Protein AF-A0A3T1A4L4-F1 (afdb_monomer)

pLDDT: mean 81.77, std 12.74, range [41.0, 93.44]

Sequence (100 aa):
MSKPSLINKRRQALQGIQAAGYFGIPELKNPRYLACFKDGRRAHLKAALAGADLEAIPLYSHHATRQSLYEQGWRSVGELDRLRARARLTPPQQKETHHA

Organism: Aeromonas caviae (NCBI:txid648)

Solvent-accessible surface area (backbone atoms only — not comparable to full-atom values): 5834 Å² total; per-residue (Å²): 134,84,76,81,50,72,67,58,55,51,53,50,45,53,52,12,48,52,49,13,65,74,71,70,39,71,63,23,45,40,64,70,47,32,47,37,20,52,49,20,32,50,49,42,48,51,32,62,73,69,70,46,77,80,85,68,76,76,91,81,48,94,49,65,70,55,27,50,37,17,50,54,18,31,70,67,57,49,70,66,55,46,52,52,55,51,55,69,70,48,69,82,77,74,75,78,78,77,84,128

InterPro domains:
  IPR059647 Uncharacterized protein gp18 [PF26867] (31-89)

Radius of gyration: 17.54 Å; Cα contacts (8 Å, |Δi|>4): 87; chains: 1; bounding box: 58×27×39 Å

Foldseek 3Di:
DDDPPPVNVVVLLVVQVVCCVVLVPNCSSPSLLVVLLCVLLVVLLVCLVVVHDLVDRDQDDPDPSSRVSSVSSSVVQDPVNNVVSVVVVDDPPPPPPPDD

Secondary structure (DSSP, 8-state):
-PPPPHHHHHHHHHHHHHHHHHHT-GGGGSHHHHHHHHHHHHHHHHHHHHT--SSSPPP--SSHHHHHHHHHHHHT--HHHHHHHHHHHS----------

Structure (mmCIF, N/CA/C/O backbone):
data_AF-A0A3T1A4L4-F1
#
_entry.id   AF-A0A3T1A4L4-F1
#
loop_
_atom_site.group_PDB
_atom_site.id
_atom_site.type_symbol
_atom_site.label_atom_id
_atom_site.label_alt_id
_atom_site.label_comp_id
_atom_site.label_asym_id
_atom_site.label_entity_id
_atom_site.label_seq_id
_atom_site.pdbx_PDB_ins_code
_atom_site.Cartn_x
_atom_site.Cartn_y
_atom_site.Cartn_z
_atom_site.occupancy
_atom_site.B_iso_or_equiv
_atom_site.auth_seq_id
_atom_site.auth_comp_id
_atom_site.auth_asym_id
_atom_site.auth_atom_id
_atom_site.pdbx_PDB_model_num
ATOM 1 N N . MET A 1 1 ? 11.946 -13.010 25.320 1.00 41.00 1 MET A N 1
ATOM 2 C CA . MET A 1 1 ? 11.008 -12.198 24.508 1.00 41.00 1 MET A CA 1
ATOM 3 C C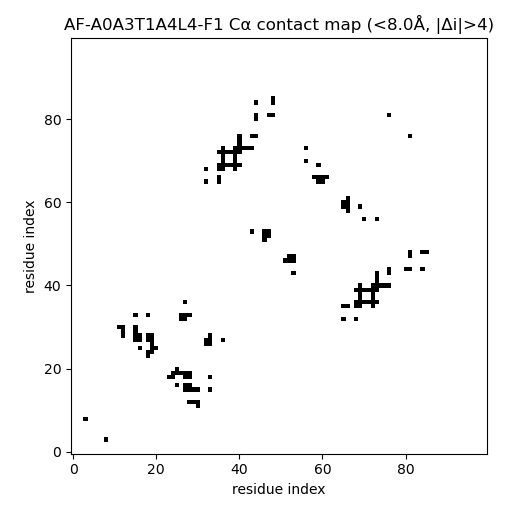 . MET A 1 1 ? 11.095 -10.736 24.943 1.00 41.00 1 MET A C 1
ATOM 5 O O . MET A 1 1 ? 10.597 -10.400 26.010 1.00 41.00 1 MET A O 1
ATOM 9 N N . SER A 1 2 ? 11.774 -9.875 24.178 1.00 51.06 2 SER A N 1
ATOM 10 C CA . SER A 1 2 ? 11.930 -8.454 24.528 1.00 51.06 2 SER A CA 1
ATOM 11 C C . SER A 1 2 ? 10.596 -7.720 24.404 1.00 51.06 2 SER A C 1
ATOM 13 O O . SER A 1 2 ? 10.027 -7.636 23.316 1.00 51.06 2 SER A O 1
ATOM 15 N N . LYS A 1 3 ? 10.082 -7.189 25.521 1.00 58.53 3 LYS A N 1
ATOM 16 C CA . LYS A 1 3 ? 8.896 -6.322 25.522 1.00 58.53 3 LYS A CA 1
ATOM 17 C C . LYS A 1 3 ? 9.189 -5.119 24.613 1.00 58.53 3 LYS A C 1
ATOM 19 O O . LYS A 1 3 ? 10.208 -4.458 24.821 1.00 58.53 3 LYS A O 1
ATOM 24 N N . PRO A 1 4 ? 8.344 -4.804 23.616 1.00 61.50 4 PRO A N 1
ATOM 25 C CA . PRO A 1 4 ? 8.559 -3.618 22.805 1.00 61.50 4 PRO A CA 1
ATOM 26 C C . PRO A 1 4 ? 8.507 -2.387 23.714 1.00 61.50 4 PRO A C 1
ATOM 28 O O . PRO A 1 4 ? 7.490 -2.133 24.363 1.00 61.50 4 PRO A O 1
ATOM 31 N N . SER A 1 5 ? 9.622 -1.652 23.761 1.00 75.06 5 SER A N 1
ATOM 32 C CA . SER A 1 5 ? 9.743 -0.376 24.469 1.00 75.06 5 SER A CA 1
ATOM 33 C C . SER A 1 5 ? 8.570 0.545 24.115 1.00 75.06 5 SER A C 1
ATOM 35 O O . SER A 1 5 ? 8.128 0.593 22.962 1.00 75.06 5 SER A O 1
ATOM 37 N N . LEU A 1 6 ? 8.078 1.304 25.097 1.00 69.75 6 LEU A N 1
ATOM 38 C CA . LEU A 1 6 ? 7.022 2.309 24.920 1.00 69.75 6 LEU A CA 1
ATOM 39 C C . LEU A 1 6 ? 7.325 3.278 23.760 1.00 69.75 6 LEU A C 1
ATOM 41 O O . LEU A 1 6 ? 6.408 3.726 23.072 1.00 69.75 6 LEU A O 1
ATOM 45 N N . ILE A 1 7 ? 8.608 3.534 23.486 1.00 75.31 7 ILE A N 1
ATOM 46 C CA . ILE A 1 7 ? 9.081 4.367 22.373 1.00 75.31 7 ILE A CA 1
ATOM 47 C C . ILE A 1 7 ? 8.717 3.745 21.016 1.00 75.31 7 ILE A C 1
ATOM 49 O O . ILE A 1 7 ? 8.221 4.437 20.125 1.00 75.31 7 ILE A O 1
ATOM 53 N N . ASN A 1 8 ? 8.892 2.430 20.864 1.00 76.88 8 ASN A N 1
ATOM 54 C CA . ASN A 1 8 ? 8.576 1.722 19.621 1.00 76.88 8 ASN A CA 1
ATOM 55 C C . ASN A 1 8 ? 7.066 1.690 19.367 1.00 76.88 8 ASN A C 1
ATOM 57 O O . ASN A 1 8 ? 6.630 1.918 18.238 1.00 76.88 8 ASN A O 1
ATOM 61 N N . LYS A 1 9 ? 6.262 1.502 20.423 1.00 73.62 9 LYS A N 1
ATOM 62 C CA . LYS A 1 9 ? 4.794 1.562 20.325 1.00 73.62 9 LYS A CA 1
ATOM 63 C C . LYS A 1 9 ? 4.312 2.943 19.873 1.00 73.62 9 LYS A C 1
ATOM 65 O O . LYS A 1 9 ? 3.476 3.030 18.976 1.00 73.62 9 LYS A O 1
ATOM 70 N N . ARG A 1 10 ? 4.874 4.019 20.440 1.00 77.00 10 ARG A N 1
ATOM 71 C CA . ARG A 1 10 ? 4.541 5.401 20.048 1.00 77.00 10 ARG A CA 1
ATOM 72 C C . ARG A 1 10 ? 4.903 5.689 18.592 1.00 77.00 10 ARG A C 1
ATOM 74 O O . ARG A 1 10 ? 4.072 6.217 17.860 1.00 77.00 10 ARG A O 1
ATOM 81 N N . ARG A 1 11 ? 6.096 5.285 18.140 1.00 80.81 11 ARG A N 1
ATOM 82 C CA . ARG A 1 11 ? 6.501 5.438 16.730 1.00 80.81 11 ARG A CA 1
ATOM 83 C C . ARG A 1 11 ? 5.552 4.713 15.776 1.00 80.81 11 ARG A C 1
ATOM 85 O O . ARG A 1 11 ? 5.175 5.277 14.755 1.00 80.81 11 ARG A O 1
ATOM 92 N N . GLN A 1 12 ? 5.140 3.493 16.111 1.00 78.88 12 GLN A N 1
ATOM 93 C CA . GLN A 1 12 ? 4.231 2.718 15.266 1.00 78.88 12 GLN A CA 1
ATOM 94 C C . GLN A 1 12 ? 2.835 3.355 15.173 1.00 78.88 12 GLN A C 1
ATOM 96 O O . GLN A 1 12 ? 2.268 3.409 14.083 1.00 78.88 12 GLN A O 1
ATOM 101 N N .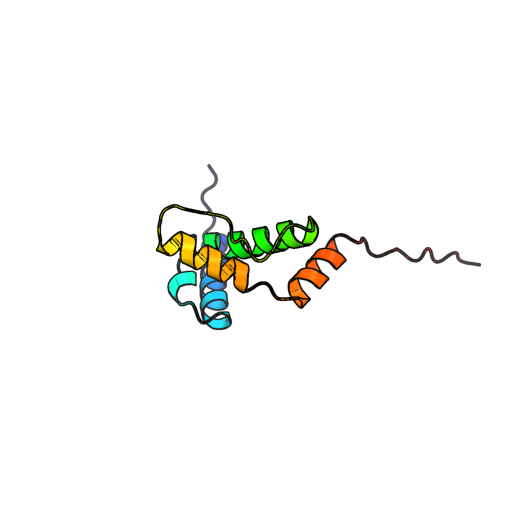 ALA A 1 13 ? 2.315 3.895 16.279 1.00 79.19 13 ALA A N 1
ATOM 102 C CA . ALA A 1 13 ? 1.047 4.623 16.288 1.00 79.19 13 ALA A CA 1
ATOM 103 C C . ALA A 1 13 ? 1.107 5.908 15.442 1.00 79.19 13 ALA A C 1
ATOM 105 O O . ALA A 1 13 ? 0.213 6.153 14.634 1.00 79.19 13 ALA A O 1
ATOM 106 N N . LEU A 1 14 ? 2.190 6.689 15.555 1.00 84.31 14 LEU A N 1
ATOM 107 C CA . LEU A 1 14 ? 2.391 7.896 14.742 1.00 84.31 14 LEU A CA 1
ATOM 108 C C . LEU A 1 14 ? 2.441 7.576 13.244 1.00 84.31 14 LEU A C 1
ATOM 110 O O . LEU A 1 14 ? 1.826 8.278 12.446 1.00 84.31 14 LEU A O 1
ATOM 114 N N . G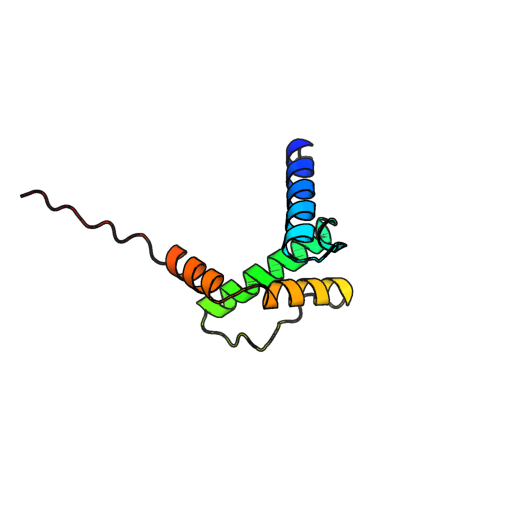LN A 1 15 ? 3.106 6.482 12.862 1.00 84.12 15 GLN A N 1
ATOM 115 C CA . GLN A 1 15 ? 3.117 6.020 11.472 1.00 84.12 15 GLN A CA 1
ATOM 116 C C . GLN A 1 15 ? 1.719 5.641 10.972 1.00 84.12 15 GLN A C 1
ATOM 118 O O . GLN A 1 15 ? 1.403 5.911 9.818 1.00 84.12 15 GLN A O 1
ATOM 123 N N . GLY A 1 16 ? 0.893 5.020 11.820 1.00 81.81 16 GLY A N 1
ATOM 124 C CA . GLY A 1 16 ? -0.491 4.692 11.476 1.00 81.81 16 GLY A CA 1
ATOM 125 C C . GLY A 1 16 ? -1.345 5.934 11.253 1.00 81.81 16 GLY A C 1
ATOM 126 O O . GLY A 1 16 ? -2.072 6.007 10.269 1.00 81.81 16 GLY A O 1
ATOM 127 N N . ILE A 1 17 ? -1.199 6.947 12.112 1.00 84.06 17 ILE A N 1
ATOM 128 C CA . ILE A 1 17 ? -1.912 8.227 11.981 1.00 84.06 17 ILE A CA 1
ATOM 129 C C . ILE A 1 17 ? -1.497 8.960 10.699 1.00 84.06 17 ILE A C 1
ATOM 131 O O . ILE A 1 17 ? -2.358 9.424 9.955 1.00 84.06 17 ILE A O 1
ATOM 135 N N . GLN A 1 18 ? -0.196 9.029 10.412 1.00 86.69 18 GLN A N 1
ATOM 136 C CA . GLN A 1 18 ? 0.313 9.672 9.198 1.00 86.69 18 GLN A CA 1
ATOM 137 C C . GLN A 1 18 ? -0.149 8.946 7.933 1.00 86.69 18 GLN A C 1
ATOM 139 O O . GLN A 1 18 ? -0.621 9.590 7.001 1.00 86.69 18 GLN A O 1
ATOM 144 N N . ALA A 1 19 ? -0.056 7.613 7.907 1.00 83.06 19 ALA A N 1
ATOM 145 C CA . ALA A 1 19 ? -0.515 6.820 6.771 1.00 83.06 19 ALA A CA 1
ATOM 146 C C . ALA A 1 19 ? -2.028 6.964 6.562 1.00 83.06 19 ALA A C 1
ATOM 148 O O . ALA A 1 19 ? -2.470 7.143 5.432 1.00 83.06 19 ALA A O 1
ATOM 149 N N . ALA A 1 20 ? -2.811 6.956 7.644 1.00 85.94 20 ALA A N 1
ATOM 150 C CA . ALA A 1 20 ? -4.249 7.171 7.569 1.00 85.94 20 ALA A CA 1
ATOM 151 C C . ALA A 1 20 ? -4.603 8.537 6.966 1.00 85.94 20 ALA A C 1
ATOM 153 O O . ALA A 1 20 ? -5.508 8.616 6.142 1.00 85.94 20 ALA A O 1
ATOM 154 N N . GLY A 1 21 ? -3.876 9.597 7.337 1.00 87.75 21 GLY A N 1
ATOM 155 C CA . GLY A 1 21 ? -4.072 10.931 6.765 1.00 87.75 21 GLY A CA 1
ATOM 156 C C . GLY A 1 21 ? -3.631 11.033 5.305 1.00 87.75 21 GLY A C 1
ATOM 157 O O . GLY A 1 21 ? -4.346 11.600 4.490 1.00 87.75 21 GLY A O 1
ATOM 158 N N . TYR A 1 22 ? -2.479 10.453 4.961 1.00 87.19 22 TYR A N 1
ATOM 159 C CA . TYR A 1 22 ? -1.920 10.537 3.609 1.00 87.19 22 TYR A CA 1
ATOM 160 C C . TYR A 1 22 ? -2.735 9.754 2.573 1.00 87.19 22 TYR A C 1
ATOM 162 O O . TYR A 1 22 ? -2.937 10.231 1.463 1.00 87.19 22 TYR A O 1
ATOM 170 N N . PHE A 1 23 ? -3.208 8.558 2.935 1.00 84.75 23 PHE A N 1
ATOM 171 C CA . PHE A 1 23 ? -3.978 7.698 2.031 1.00 84.75 23 PHE A CA 1
ATOM 172 C C . PHE A 1 23 ? -5.498 7.850 2.185 1.00 84.75 23 PHE A C 1
ATOM 174 O O . PHE A 1 23 ? -6.239 7.238 1.426 1.00 84.75 23 PHE A O 1
ATOM 181 N N . GLY A 1 24 ? -5.977 8.622 3.168 1.00 87.50 24 GLY A N 1
ATOM 182 C CA . GLY A 1 24 ? -7.409 8.757 3.456 1.00 87.50 24 GLY A CA 1
ATOM 183 C C . GLY A 1 24 ? -8.062 7.487 4.021 1.00 87.50 24 GLY A C 1
ATOM 184 O O . GLY A 1 24 ? -9.277 7.347 3.940 1.00 87.50 24 GLY A O 1
ATOM 185 N N . ILE A 1 25 ? -7.275 6.561 4.583 1.00 88.00 25 ILE A N 1
ATOM 186 C CA . ILE A 1 25 ? -7.744 5.264 5.102 1.00 88.00 25 ILE A CA 1
ATOM 187 C C . ILE A 1 25 ? -7.652 5.274 6.640 1.00 88.00 25 ILE A C 1
ATOM 189 O O . ILE A 1 25 ? -6.579 5.001 7.198 1.00 88.00 25 ILE A O 1
ATOM 193 N N . PRO A 1 26 ? -8.735 5.600 7.368 1.00 87.38 26 PRO A N 1
ATOM 194 C CA . PRO A 1 26 ? -8.708 5.715 8.829 1.00 87.38 26 PRO A CA 1
ATOM 195 C C . PRO A 1 26 ? -8.339 4.403 9.543 1.00 87.38 26 PRO A C 1
ATOM 197 O O . PRO A 1 26 ? -7.779 4.440 10.645 1.00 87.38 26 PRO A O 1
ATOM 200 N N . GLU A 1 27 ? -8.573 3.251 8.917 1.00 86.50 27 GLU A N 1
ATOM 201 C CA . GLU A 1 27 ? -8.268 1.910 9.423 1.00 86.50 27 GLU A CA 1
ATOM 202 C C . GLU A 1 27 ? -6.763 1.694 9.640 1.00 86.50 27 GLU A C 1
ATOM 204 O O . GLU A 1 27 ? -6.370 0.900 10.500 1.00 86.50 27 GLU A O 1
ATOM 209 N N . LEU A 1 28 ? -5.901 2.445 8.941 1.00 87.25 28 LEU A N 1
ATOM 210 C CA . LEU A 1 28 ? -4.442 2.365 9.090 1.00 87.25 28 LEU A CA 1
ATOM 211 C C . LEU A 1 28 ? -3.937 2.881 10.446 1.00 87.25 28 LEU A C 1
ATOM 213 O O . LEU A 1 28 ? -2.782 2.635 10.803 1.00 87.25 28 LEU A O 1
ATOM 217 N N . LYS A 1 29 ? -4.793 3.528 11.249 1.00 86.75 29 LYS A N 1
ATOM 218 C CA . LYS A 1 29 ? -4.493 3.829 12.660 1.00 86.75 29 LYS A CA 1
ATOM 219 C C . LYS A 1 29 ? -4.288 2.550 13.478 1.00 86.75 29 LYS A C 1
ATOM 221 O O . LYS A 1 29 ? -3.542 2.564 14.458 1.00 86.75 29 LYS A O 1
ATOM 226 N N . ASN A 1 30 ? -4.918 1.440 13.080 1.00 87.88 30 ASN A N 1
ATOM 227 C CA . ASN A 1 30 ? -4.686 0.143 13.701 1.00 87.88 30 ASN A CA 1
ATOM 228 C C . ASN A 1 30 ? -3.348 -0.441 13.202 1.00 87.88 30 ASN A C 1
ATOM 230 O O . ASN A 1 30 ? -3.182 -0.667 12.001 1.00 87.88 30 ASN A O 1
ATOM 234 N N . PRO A 1 31 ? -2.396 -0.760 14.099 1.00 86.69 31 PRO A N 1
ATOM 235 C CA . PRO A 1 31 ? -1.071 -1.232 13.703 1.00 86.69 31 PRO A CA 1
ATOM 236 C C . PRO A 1 31 ? -1.097 -2.544 12.907 1.00 86.69 31 PRO A C 1
ATOM 238 O O . PRO A 1 31 ? -0.208 -2.765 12.084 1.00 86.69 31 PRO A O 1
ATOM 241 N N . ARG A 1 32 ? -2.100 -3.410 13.117 1.00 88.62 32 ARG A N 1
ATOM 242 C CA . ARG A 1 32 ? -2.246 -4.666 12.364 1.00 88.62 32 ARG A CA 1
ATOM 243 C C . ARG A 1 32 ? -2.669 -4.397 10.919 1.00 88.62 32 ARG A C 1
ATOM 245 O O . ARG A 1 32 ? -2.134 -5.006 10.003 1.00 88.62 32 ARG A O 1
ATOM 252 N N . TYR A 1 33 ? -3.582 -3.455 10.724 1.00 90.38 33 TYR A N 1
ATOM 253 C CA . TYR A 1 33 ? -4.064 -3.034 9.408 1.00 90.38 33 TYR A CA 1
ATOM 254 C C . TYR A 1 33 ? -3.002 -2.259 8.635 1.00 90.38 33 TYR A C 1
ATOM 256 O O . TYR A 1 33 ? -2.780 -2.524 7.455 1.00 90.38 33 TYR A O 1
ATOM 264 N N . LEU A 1 34 ? -2.250 -1.406 9.334 1.00 89.81 34 LEU A N 1
ATOM 265 C CA . LEU A 1 34 ? -1.070 -0.754 8.780 1.00 89.81 34 LEU A CA 1
ATOM 266 C C . LEU A 1 34 ? -0.026 -1.760 8.281 1.00 89.81 34 LEU A C 1
ATOM 268 O O . LEU A 1 34 ? 0.604 -1.525 7.252 1.00 89.81 34 LEU A O 1
ATOM 272 N N . ALA A 1 35 ? 0.184 -2.858 9.012 1.00 89.94 35 ALA A N 1
ATOM 273 C CA . ALA A 1 35 ? 1.109 -3.904 8.591 1.00 89.94 35 ALA A CA 1
ATOM 274 C C . ALA A 1 35 ? 0.637 -4.568 7.288 1.00 89.94 35 ALA A C 1
ATOM 276 O O . ALA A 1 35 ? 1.410 -4.602 6.336 1.00 89.94 35 ALA A O 1
ATOM 277 N N . CYS A 1 36 ? -0.637 -4.972 7.200 1.00 92.25 36 CYS A N 1
ATOM 278 C CA . CYS A 1 36 ? -1.207 -5.560 5.979 1.00 92.25 36 CYS A CA 1
ATOM 279 C C . CYS A 1 36 ? -1.077 -4.621 4.768 1.00 92.25 36 CYS A C 1
ATOM 281 O O . CYS A 1 36 ? -0.648 -5.041 3.696 1.00 92.25 36 CYS A O 1
ATOM 283 N N . PHE A 1 37 ? -1.366 -3.332 4.954 1.00 92.62 37 PHE A N 1
ATOM 284 C CA . PHE A 1 37 ? -1.211 -2.321 3.906 1.00 92.62 37 PHE A CA 1
ATOM 285 C C . PHE A 1 37 ? 0.249 -2.173 3.441 1.00 92.62 37 PHE A C 1
ATOM 287 O O . PHE A 1 37 ? 0.542 -2.132 2.244 1.00 92.62 37 PHE A O 1
ATOM 294 N N . LYS A 1 38 ? 1.199 -2.124 4.384 1.00 92.31 38 LYS A N 1
ATOM 295 C CA . LYS A 1 38 ? 2.635 -2.055 4.068 1.00 92.31 38 LYS A CA 1
ATOM 296 C C . LYS A 1 38 ? 3.129 -3.317 3.362 1.00 92.31 38 LYS A C 1
ATOM 298 O O . LYS A 1 38 ? 3.982 -3.209 2.481 1.00 92.31 38 LYS A O 1
ATOM 303 N N . ASP A 1 39 ? 2.607 -4.481 3.731 1.00 93.19 39 ASP A N 1
ATOM 304 C CA . ASP A 1 39 ? 2.927 -5.748 3.075 1.00 93.19 39 ASP A CA 1
ATOM 305 C C . ASP A 1 39 ? 2.437 -5.755 1.623 1.00 93.19 39 ASP A C 1
ATOM 307 O O . ASP A 1 39 ? 3.206 -6.136 0.741 1.00 93.19 39 ASP A O 1
ATOM 311 N N . GLY A 1 40 ? 1.233 -5.235 1.353 1.00 92.88 40 GLY A N 1
ATOM 312 C CA . GLY A 1 40 ? 0.714 -5.029 -0.006 1.00 92.88 40 GLY A CA 1
ATOM 313 C C . GLY A 1 40 ? 1.640 -4.167 -0.861 1.00 92.88 40 GLY A C 1
ATOM 314 O O . GLY A 1 40 ? 2.061 -4.582 -1.942 1.00 92.88 40 GLY A O 1
ATOM 315 N N . ARG A 1 41 ? 2.073 -3.015 -0.327 1.00 93.31 41 ARG A N 1
ATOM 316 C CA . ARG A 1 41 ? 3.045 -2.137 -1.009 1.00 93.31 41 ARG A CA 1
ATOM 317 C C . ARG A 1 41 ? 4.365 -2.849 -1.307 1.00 93.31 41 ARG A C 1
ATOM 319 O O . ARG A 1 41 ? 4.921 -2.726 -2.396 1.00 93.31 41 ARG A O 1
ATOM 326 N N . ARG A 1 42 ? 4.900 -3.585 -0.330 1.00 91.00 42 ARG A N 1
ATOM 327 C CA . ARG A 1 42 ? 6.167 -4.319 -0.487 1.00 91.00 42 ARG A CA 1
ATOM 328 C C . ARG A 1 42 ? 6.058 -5.421 -1.529 1.00 91.00 42 ARG A C 1
ATOM 330 O O . ARG A 1 42 ? 6.990 -5.597 -2.309 1.00 91.00 42 ARG A O 1
ATOM 337 N N . ALA A 1 43 ? 4.949 -6.147 -1.536 1.00 91.94 43 ALA A N 1
ATOM 338 C CA . ALA A 1 43 ? 4.724 -7.228 -2.475 1.00 91.94 43 ALA A CA 1
ATOM 339 C C . ALA A 1 43 ? 4.606 -6.703 -3.911 1.00 91.94 43 ALA A C 1
ATOM 341 O O . ALA A 1 43 ? 5.272 -7.248 -4.788 1.00 91.94 43 ALA A O 1
ATOM 342 N N . HIS A 1 44 ? 3.899 -5.587 -4.127 1.00 92.00 44 HIS A N 1
ATOM 343 C CA . HIS A 1 44 ? 3.848 -4.939 -5.439 1.00 92.00 44 HIS A CA 1
ATOM 344 C C . HIS A 1 44 ? 5.247 -4.520 -5.902 1.00 92.00 44 HIS A C 1
ATOM 346 O O . HIS A 1 44 ? 5.626 -4.746 -7.050 1.00 92.00 44 HIS A O 1
ATOM 352 N N . LEU A 1 45 ? 6.047 -3.897 -5.032 1.00 90.31 45 LEU A N 1
ATOM 353 C CA . LEU A 1 45 ? 7.413 -3.511 -5.397 1.00 90.31 45 LEU A CA 1
ATOM 354 C C . LEU A 1 45 ? 8.270 -4.730 -5.740 1.00 90.31 45 LEU A C 1
ATOM 356 O O . LEU A 1 45 ? 8.996 -4.702 -6.727 1.00 90.31 45 LEU A O 1
ATOM 360 N N . LYS A 1 46 ? 8.157 -5.815 -4.971 1.00 89.62 46 LYS A N 1
ATOM 361 C CA . LYS A 1 46 ? 8.867 -7.066 -5.252 1.00 89.62 46 LYS A CA 1
ATOM 362 C C . LYS A 1 46 ? 8.452 -7.663 -6.602 1.00 89.62 46 LYS A C 1
ATOM 364 O O . LYS A 1 46 ? 9.327 -8.056 -7.366 1.00 89.62 46 LYS A O 1
ATOM 369 N N . ALA A 1 47 ? 7.156 -7.686 -6.908 1.00 89.50 47 ALA A N 1
ATOM 370 C CA . ALA A 1 47 ? 6.631 -8.149 -8.192 1.00 89.50 47 ALA A CA 1
ATOM 371 C C . ALA A 1 47 ? 7.131 -7.276 -9.356 1.00 89.50 47 ALA A C 1
ATOM 373 O O . ALA A 1 47 ? 7.633 -7.797 -10.348 1.00 89.50 47 ALA A O 1
ATOM 374 N N . ALA A 1 48 ? 7.114 -5.950 -9.187 1.00 88.00 48 ALA A N 1
ATOM 375 C CA . ALA A 1 48 ? 7.581 -4.999 -10.199 1.00 88.00 48 ALA A CA 1
ATOM 376 C C . ALA A 1 48 ? 9.083 -5.124 -10.488 1.00 88.00 48 ALA A C 1
ATOM 378 O O . ALA A 1 48 ? 9.532 -4.877 -11.608 1.00 88.00 48 ALA A O 1
ATOM 379 N N . LEU A 1 49 ? 9.864 -5.490 -9.472 1.00 87.06 49 LEU A N 1
ATOM 380 C CA . LEU A 1 49 ? 11.290 -5.770 -9.605 1.00 87.06 49 LEU A CA 1
ATOM 381 C C . LEU A 1 49 ? 11.557 -7.126 -10.261 1.00 87.06 49 LEU A C 1
ATOM 383 O O . LEU A 1 49 ? 12.506 -7.245 -11.026 1.00 87.06 49 LEU A O 1
ATOM 387 N N . ALA A 1 50 ? 10.710 -8.120 -9.997 1.00 87.25 50 ALA A N 1
ATOM 388 C CA . ALA A 1 50 ? 10.781 -9.438 -10.620 1.00 87.25 50 ALA A CA 1
ATOM 389 C C . ALA A 1 50 ? 10.243 -9.468 -12.065 1.00 87.25 50 ALA A C 1
ATOM 391 O O . ALA A 1 50 ? 10.350 -10.499 -12.718 1.00 87.25 50 ALA A O 1
ATOM 392 N N . GLY A 1 51 ? 9.651 -8.371 -12.556 1.00 83.69 51 GLY A N 1
ATOM 393 C CA . GLY A 1 51 ? 8.997 -8.334 -13.868 1.00 83.69 51 GLY A CA 1
ATOM 394 C C . GLY A 1 51 ? 7.725 -9.186 -13.940 1.00 83.69 51 GLY A C 1
ATOM 395 O O . GLY A 1 51 ? 7.343 -9.615 -15.022 1.00 83.69 51 GLY A O 1
ATOM 396 N N . ALA A 1 52 ? 7.100 -9.461 -12.793 1.00 85.56 52 ALA A N 1
ATOM 397 C CA . ALA A 1 52 ? 5.850 -10.205 -12.721 1.00 85.56 52 ALA A CA 1
ATOM 398 C C . ALA A 1 52 ? 4.653 -9.333 -13.130 1.00 85.56 52 ALA A C 1
ATOM 400 O O . ALA A 1 52 ? 4.741 -8.103 -13.132 1.00 85.56 52 ALA A O 1
ATOM 401 N N . ASP A 1 53 ? 3.530 -9.986 -13.429 1.00 83.50 53 ASP A N 1
ATOM 402 C CA . ASP A 1 53 ? 2.266 -9.303 -13.684 1.00 83.50 53 ASP A CA 1
ATOM 403 C C . ASP A 1 53 ? 1.811 -8.522 -12.437 1.00 83.50 53 ASP A C 1
ATOM 405 O O . ASP A 1 53 ? 1.773 -9.053 -11.323 1.00 83.50 53 ASP A O 1
ATOM 409 N N . LEU A 1 54 ? 1.521 -7.236 -12.629 1.00 84.81 54 LEU A N 1
ATOM 410 C CA . LEU A 1 54 ? 1.141 -6.295 -11.573 1.00 84.81 54 LEU A CA 1
ATOM 411 C C . LEU A 1 54 ? -0.376 -6.138 -11.442 1.00 84.81 54 LEU A C 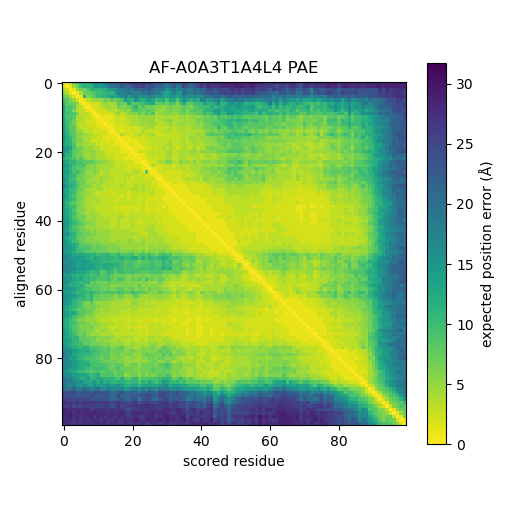1
ATOM 413 O O . LEU A 1 54 ? -0.839 -5.624 -10.418 1.00 84.81 54 LEU A O 1
ATOM 417 N N . GLU A 1 55 ? -1.130 -6.597 -12.443 1.00 84.06 55 GLU A N 1
ATOM 418 C CA . GLU A 1 55 ? -2.593 -6.555 -12.452 1.00 84.06 55 GLU A CA 1
ATOM 419 C C . GLU A 1 55 ? -3.186 -7.643 -11.541 1.00 84.06 55 GLU A C 1
ATOM 421 O O . GLU A 1 55 ? -4.221 -7.445 -10.897 1.00 84.06 55 GLU A O 1
ATOM 426 N N . ALA A 1 56 ? -2.490 -8.776 -11.411 1.00 86.31 56 ALA A N 1
ATOM 427 C CA . ALA A 1 56 ? -2.882 -9.876 -10.541 1.00 86.31 56 ALA A CA 1
ATOM 428 C C . ALA A 1 56 ? -2.521 -9.591 -9.072 1.00 86.31 56 ALA A C 1
ATOM 430 O O . ALA A 1 56 ? -1.393 -9.820 -8.627 1.00 86.31 56 ALA A O 1
ATOM 431 N N . ILE A 1 57 ? -3.496 -9.124 -8.285 1.00 87.62 57 ILE A N 1
ATOM 432 C CA . ILE A 1 57 ? -3.296 -8.922 -6.845 1.00 87.62 57 ILE A CA 1
ATOM 433 C C . ILE A 1 57 ? -3.330 -10.282 -6.127 1.00 87.62 57 ILE A C 1
ATOM 435 O O . ILE A 1 57 ? -4.343 -10.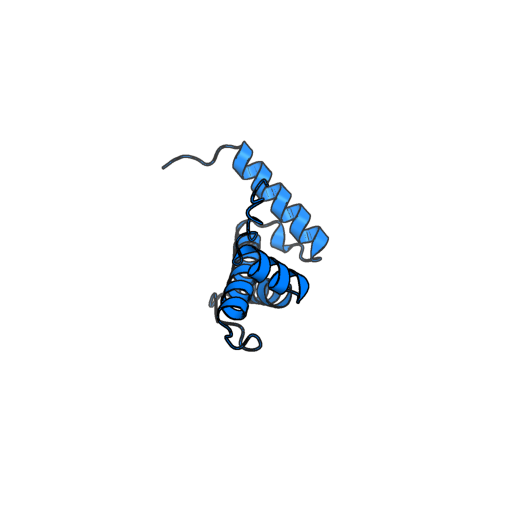982 -6.192 1.00 87.62 57 ILE A O 1
ATOM 439 N N . PRO A 1 58 ? -2.265 -10.675 -5.409 1.00 87.62 58 PRO A N 1
ATOM 440 C CA . PRO A 1 58 ? -2.232 -11.956 -4.723 1.00 87.62 58 PRO A CA 1
ATOM 441 C C . PRO A 1 58 ? -3.156 -11.976 -3.500 1.00 87.62 58 PRO A C 1
ATOM 443 O O . PRO A 1 58 ? -3.353 -10.977 -2.799 1.00 87.62 58 PRO A O 1
ATOM 446 N N . LEU A 1 59 ? -3.682 -13.164 -3.204 1.00 91.81 59 LEU A N 1
ATOM 447 C CA . LEU A 1 59 ? -4.417 -13.413 -1.972 1.00 91.81 59 LEU A CA 1
ATOM 448 C C . LEU A 1 59 ? -3.452 -13.351 -0.778 1.00 91.81 59 LEU A C 1
ATOM 450 O O . LEU A 1 59 ? -2.538 -14.166 -0.659 1.00 91.81 59 LEU A O 1
ATOM 454 N N . TYR A 1 60 ? -3.674 -12.398 0.123 1.00 89.69 60 TYR A N 1
ATOM 455 C CA . TYR A 1 60 ? -2.902 -12.231 1.354 1.00 89.69 60 TYR A CA 1
ATOM 456 C C . TYR A 1 60 ? -3.599 -12.870 2.558 1.00 89.69 60 TYR A C 1
ATOM 458 O O . TYR A 1 60 ? -2.955 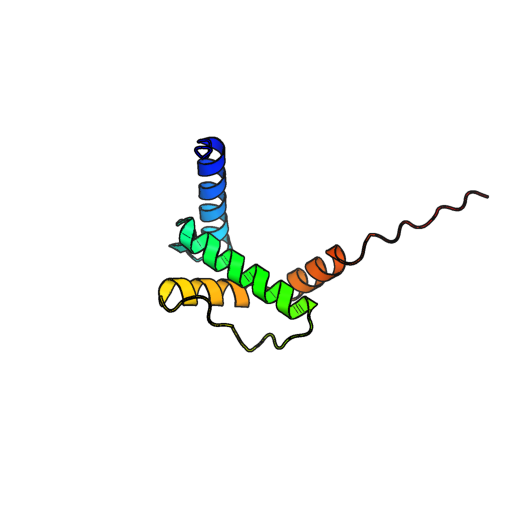-13.482 3.412 1.00 89.69 60 TYR A O 1
ATOM 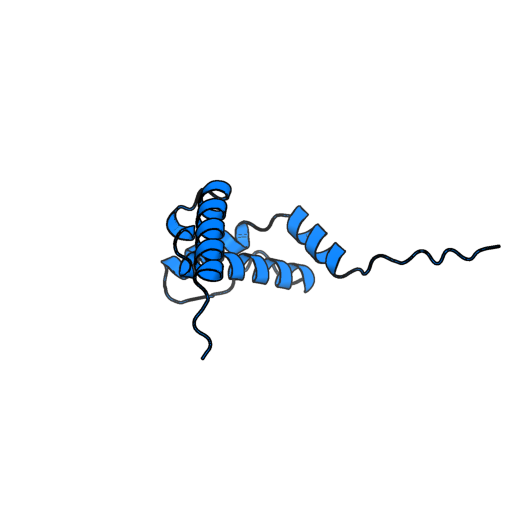466 N N . SER A 1 61 ? -4.924 -12.728 2.669 1.00 89.00 61 SER A N 1
ATOM 467 C CA . SER A 1 61 ? -5.688 -13.296 3.782 1.00 89.00 61 SER A CA 1
ATOM 468 C C . SER A 1 61 ? -7.134 -13.580 3.397 1.00 89.00 61 SER A C 1
ATOM 470 O O . SER A 1 61 ? -7.753 -12.805 2.689 1.00 89.00 61 SER A O 1
ATOM 472 N N . HIS A 1 62 ? -7.724 -14.630 3.966 1.00 90.69 62 HIS A N 1
ATOM 473 C CA . HIS A 1 62 ? -9.154 -14.927 3.806 1.00 90.69 62 HIS A CA 1
ATOM 474 C C . HIS A 1 62 ? -10.076 -13.931 4.534 1.00 90.69 62 HIS A C 1
ATOM 476 O O . HIS A 1 62 ? -11.286 -13.939 4.343 1.00 90.69 62 HIS A O 1
ATOM 482 N N . HIS A 1 63 ? -9.530 -13.068 5.398 1.00 92.19 63 HIS A N 1
ATOM 483 C CA . HIS A 1 63 ? -10.324 -12.063 6.096 1.00 92.19 63 HIS A CA 1
ATOM 484 C C . HIS A 1 63 ? -10.513 -10.821 5.219 1.00 92.19 63 HIS A C 1
ATOM 486 O O . HIS A 1 63 ? -9.557 -10.066 5.023 1.00 92.19 63 HIS A O 1
ATOM 492 N N . ALA A 1 64 ? -11.754 -10.555 4.806 1.00 89.19 64 ALA A N 1
ATOM 493 C CA . ALA A 1 64 ? -12.116 -9.497 3.857 1.00 89.19 64 ALA A CA 1
ATOM 494 C C . ALA A 1 64 ? -11.450 -8.136 4.144 1.00 89.19 64 ALA A C 1
ATOM 496 O O . ALA A 1 64 ? -10.796 -7.574 3.274 1.00 89.19 64 ALA A O 1
ATOM 497 N N . THR A 1 65 ? -11.506 -7.635 5.385 1.00 89.44 65 THR A N 1
ATOM 498 C CA . THR A 1 65 ? -10.876 -6.346 5.745 1.00 89.44 65 THR A CA 1
ATOM 499 C C . THR A 1 65 ? -9.359 -6.337 5.550 1.00 89.44 65 THR A C 1
ATOM 501 O O . THR A 1 65 ? -8.798 -5.358 5.072 1.00 89.44 65 THR A O 1
ATOM 504 N N . ARG A 1 66 ? -8.670 -7.429 5.911 1.00 90.00 66 ARG A N 1
ATOM 505 C CA . ARG A 1 66 ? -7.208 -7.517 5.771 1.00 90.00 66 ARG A CA 1
ATOM 506 C C . ARG A 1 66 ? -6.809 -7.631 4.307 1.00 90.00 66 ARG A C 1
ATOM 508 O O . ARG A 1 66 ? -5.827 -7.012 3.913 1.00 90.00 66 ARG A O 1
ATOM 515 N N . GLN A 1 67 ? -7.582 -8.389 3.534 1.00 92.38 67 GLN A N 1
ATOM 516 C CA . GLN A 1 67 ? -7.392 -8.516 2.097 1.00 92.38 67 GLN A CA 1
ATOM 517 C C . GLN A 1 67 ? -7.601 -7.176 1.384 1.00 92.38 67 GLN A C 1
ATOM 519 O O . GLN A 1 67 ? -6.734 -6.749 0.634 1.00 92.38 67 GLN A O 1
ATOM 524 N N . SER A 1 68 ? -8.671 -6.449 1.712 1.00 92.88 68 SER A N 1
ATOM 525 C CA . SER A 1 68 ? -8.939 -5.129 1.133 1.00 92.88 68 SER A CA 1
ATOM 526 C C . SER A 1 68 ? -7.834 -4.114 1.457 1.00 92.88 68 SER A C 1
ATOM 528 O O . SER A 1 68 ? -7.362 -3.409 0.570 1.00 92.88 68 SER A O 1
ATOM 530 N N . LEU A 1 69 ? -7.336 -4.078 2.699 1.00 93.06 69 LEU A N 1
ATOM 531 C CA . LEU A 1 69 ? -6.213 -3.202 3.067 1.00 93.06 69 LEU A CA 1
ATOM 532 C C . LEU A 1 69 ? -4.916 -3.570 2.344 1.00 93.06 69 LEU A C 1
ATOM 534 O O . LEU A 1 69 ? -4.126 -2.693 1.993 1.00 93.06 69 LEU A O 1
ATOM 538 N N . TYR A 1 70 ? -4.686 -4.864 2.130 1.00 92.94 70 TYR A N 1
ATOM 539 C CA . TYR A 1 70 ? -3.561 -5.341 1.340 1.00 92.94 70 TYR A CA 1
ATOM 540 C C . TYR A 1 70 ? -3.681 -4.895 -0.124 1.00 92.94 70 TYR A C 1
ATOM 542 O O . TYR A 1 70 ? -2.718 -4.362 -0.670 1.00 92.94 70 TYR A O 1
ATOM 550 N N . GLU A 1 71 ? -4.861 -5.026 -0.730 1.00 93.44 71 GLU A N 1
ATOM 551 C CA . GLU A 1 71 ? -5.155 -4.571 -2.097 1.00 93.44 71 GLU A CA 1
ATOM 552 C C . GLU A 1 71 ? -5.003 -3.055 -2.254 1.00 93.44 71 GLU A C 1
ATOM 554 O O . GLU A 1 71 ? -4.399 -2.585 -3.218 1.00 93.44 71 GLU A O 1
ATOM 559 N N . GLN A 1 72 ? -5.484 -2.274 -1.283 1.00 92.62 72 GLN A N 1
ATOM 560 C CA . GLN A 1 72 ? -5.263 -0.826 -1.237 1.00 92.62 72 GLN A CA 1
ATOM 561 C C . GLN A 1 72 ? -3.766 -0.505 -1.156 1.00 92.62 72 GLN A C 1
ATOM 563 O O . GLN A 1 72 ? -3.274 0.378 -1.861 1.00 92.62 72 GLN A O 1
ATOM 568 N N . GLY A 1 73 ? -3.023 -1.259 -0.342 1.00 92.75 73 GLY A N 1
ATOM 569 C CA . GLY A 1 73 ? -1.568 -1.185 -0.272 1.00 92.75 73 GLY A CA 1
ATOM 570 C C . GLY A 1 73 ? -0.918 -1.467 -1.622 1.00 92.75 73 GLY A C 1
ATOM 571 O O . GLY A 1 73 ? -0.118 -0.659 -2.088 1.00 92.75 73 GLY A O 1
ATOM 572 N N . TRP A 1 74 ? -1.300 -2.560 -2.278 1.00 93.25 74 TRP A N 1
ATOM 573 C CA . TRP A 1 74 ? -0.815 -2.942 -3.604 1.00 93.25 74 TRP A CA 1
ATOM 574 C C . TRP A 1 74 ? -1.037 -1.822 -4.627 1.00 93.25 74 TRP A C 1
ATOM 576 O O . TRP A 1 74 ? -0.080 -1.335 -5.222 1.00 93.25 74 TRP A O 1
ATOM 586 N N . ARG A 1 75 ? -2.274 -1.328 -4.749 1.00 90.56 75 ARG A N 1
ATOM 587 C CA . ARG A 1 75 ? -2.653 -0.279 -5.712 1.00 90.56 75 ARG A CA 1
ATOM 588 C C . ARG A 1 75 ? -2.058 1.096 -5.408 1.00 90.56 75 ARG A C 1
ATOM 590 O O . ARG A 1 75 ? -1.943 1.923 -6.302 1.00 90.56 75 ARG A O 1
ATOM 597 N N . SER A 1 76 ? -1.662 1.353 -4.162 1.00 90.44 76 SER A N 1
ATOM 598 C CA . SER A 1 76 ? -1.041 2.627 -3.775 1.00 90.44 76 SER A CA 1
ATOM 599 C C . SER A 1 76 ? 0.398 2.802 -4.287 1.00 90.44 76 SER A C 1
ATOM 601 O O . SER A 1 76 ? 0.990 3.866 -4.087 1.00 90.44 76 SER A O 1
ATOM 603 N N . VAL A 1 77 ? 1.000 1.765 -4.881 1.00 88.38 77 VAL A N 1
ATOM 604 C CA . VAL A 1 77 ? 2.356 1.823 -5.438 1.00 88.38 77 VAL A CA 1
ATOM 605 C C . VAL A 1 77 ? 2.310 2.406 -6.845 1.00 88.38 77 VAL A C 1
ATOM 607 O O . VAL A 1 77 ? 1.924 1.747 -7.806 1.00 88.38 77 VAL A O 1
ATOM 610 N N . GLY A 1 78 ? 2.756 3.653 -6.962 1.00 87.00 78 GLY A N 1
ATOM 611 C CA . GLY A 1 78 ? 2.869 4.333 -8.247 1.00 87.00 78 GLY A CA 1
ATOM 612 C C . GLY A 1 78 ? 4.167 4.015 -8.990 1.00 87.00 78 GLY A C 1
ATOM 613 O O . GLY A 1 78 ? 5.075 3.341 -8.496 1.00 87.00 78 GLY A O 1
ATOM 614 N N . GLU A 1 79 ? 4.296 4.581 -10.184 1.00 84.50 79 GLU A N 1
ATOM 615 C CA . GLU A 1 79 ? 5.497 4.447 -11.008 1.00 84.50 79 GLU A CA 1
ATOM 616 C C . GLU A 1 79 ? 6.756 5.007 -10.337 1.00 84.50 79 GLU A C 1
ATOM 618 O O . GLU A 1 79 ? 7.804 4.364 -10.355 1.00 84.50 79 GLU A O 1
ATOM 623 N N . LEU A 1 80 ? 6.641 6.144 -9.646 1.00 85.31 80 LEU A N 1
ATOM 624 C CA . LEU A 1 80 ? 7.750 6.743 -8.900 1.00 85.31 80 LEU A CA 1
ATOM 625 C C . LEU A 1 80 ? 8.299 5.801 -7.817 1.00 85.31 80 LEU A C 1
ATOM 627 O O . LEU A 1 80 ? 9.511 5.720 -7.614 1.00 85.31 80 LEU A O 1
ATOM 631 N N . ASP A 1 81 ? 7.418 5.075 -7.125 1.00 85.25 81 ASP A N 1
ATOM 632 C CA . ASP A 1 81 ? 7.819 4.101 -6.109 1.00 85.25 81 ASP A CA 1
ATOM 633 C C . ASP A 1 81 ? 8.580 2.927 -6.745 1.00 85.25 81 ASP A C 1
ATOM 635 O O . ASP A 1 81 ? 9.596 2.488 -6.198 1.00 85.25 81 ASP A O 1
ATOM 639 N N . ARG A 1 82 ? 8.151 2.465 -7.929 1.00 83.94 82 ARG A N 1
ATOM 640 C CA . ARG A 1 82 ? 8.862 1.432 -8.704 1.00 83.94 82 ARG A CA 1
ATOM 641 C C . ARG A 1 82 ? 10.237 1.912 -9.162 1.00 83.94 82 ARG A C 1
ATOM 643 O O . ARG A 1 82 ? 11.219 1.190 -8.990 1.00 83.94 82 ARG A O 1
ATOM 650 N N . LEU A 1 83 ? 10.325 3.131 -9.694 1.00 84.56 83 LEU A N 1
ATOM 651 C CA . LEU A 1 83 ? 11.589 3.742 -10.115 1.00 84.56 83 LEU A CA 1
ATOM 652 C C . LEU A 1 83 ? 12.556 3.880 -8.937 1.00 84.56 83 LEU A C 1
ATOM 654 O O . LEU A 1 83 ? 13.714 3.483 -9.044 1.00 84.56 83 LEU A O 1
ATOM 658 N N . ARG A 1 84 ? 12.075 4.351 -7.780 1.00 84.44 84 ARG A N 1
ATOM 659 C CA . ARG A 1 84 ? 12.875 4.413 -6.547 1.00 84.44 84 ARG A CA 1
ATOM 660 C C . ARG A 1 84 ? 13.329 3.034 -6.080 1.00 84.44 84 ARG A C 1
ATOM 662 O O . ARG A 1 84 ? 14.458 2.899 -5.619 1.00 84.44 84 ARG A O 1
ATOM 669 N N . ALA A 1 85 ? 12.473 2.018 -6.170 1.00 84.31 85 ALA A N 1
ATOM 670 C CA . ALA A 1 85 ? 12.841 0.655 -5.796 1.00 84.31 85 ALA A CA 1
ATOM 671 C C . ALA A 1 85 ? 13.917 0.077 -6.726 1.00 84.31 85 ALA A C 1
ATOM 673 O O . ALA A 1 85 ? 14.868 -0.525 -6.233 1.00 84.31 85 ALA A O 1
ATOM 674 N N . ARG A 1 86 ? 13.824 0.330 -8.038 1.00 81.44 86 ARG A N 1
ATOM 675 C CA . ARG A 1 86 ? 14.880 -0.015 -9.004 1.00 81.44 86 ARG A CA 1
ATOM 676 C C . ARG A 1 86 ? 16.180 0.731 -8.706 1.00 81.44 86 ARG A C 1
ATOM 678 O O . ARG A 1 86 ? 1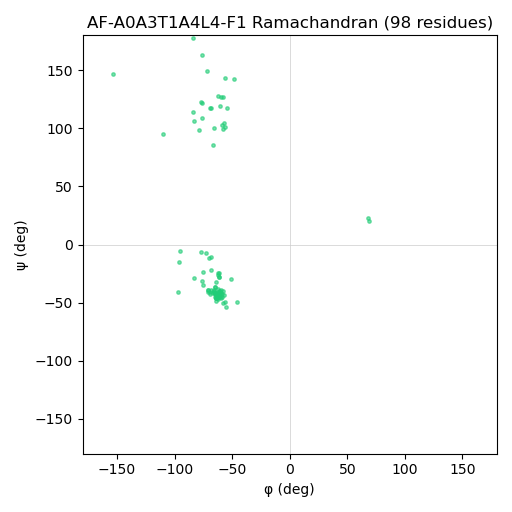7.222 0.099 -8.601 1.00 81.44 86 ARG A O 1
ATOM 685 N N . ALA A 1 87 ? 16.112 2.039 -8.466 1.00 81.56 87 ALA A N 1
ATOM 686 C CA . ALA A 1 87 ? 17.284 2.857 -8.148 1.00 81.56 87 ALA A CA 1
ATOM 687 C C . ALA 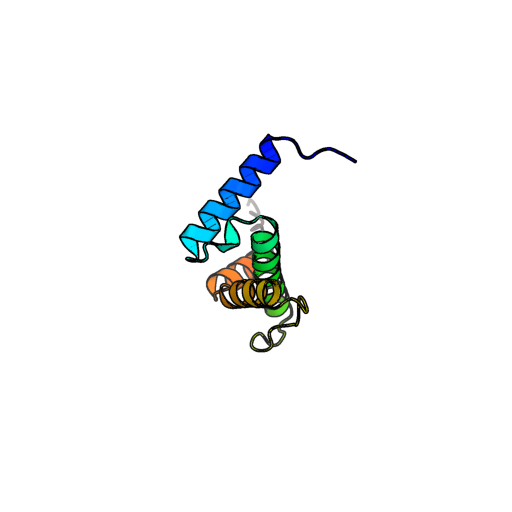A 1 87 ? 17.994 2.434 -6.850 1.00 81.56 87 ALA A C 1
ATOM 689 O O . ALA A 1 87 ? 19.184 2.666 -6.712 1.00 81.56 87 ALA A O 1
ATOM 690 N N . ARG A 1 88 ? 17.289 1.813 -5.896 1.00 77.12 88 ARG A N 1
ATOM 691 C CA . ARG A 1 88 ? 17.906 1.246 -4.682 1.00 77.12 88 ARG A CA 1
ATOM 692 C C . ARG A 1 88 ? 18.645 -0.068 -4.929 1.00 77.12 88 ARG A C 1
ATOM 694 O O . ARG A 1 88 ? 19.484 -0.427 -4.111 1.00 77.12 88 ARG A O 1
ATOM 701 N N . LEU A 1 89 ? 18.296 -0.799 -5.987 1.00 70.31 89 LEU A N 1
ATOM 702 C CA . LEU A 1 89 ? 18.995 -2.024 -6.380 1.00 70.31 89 LEU A CA 1
ATOM 703 C C . LEU A 1 89 ? 20.236 -1.731 -7.211 1.00 70.31 89 LEU A C 1
ATOM 705 O O . LEU A 1 89 ? 21.184 -2.505 -7.156 1.00 70.31 89 LEU A O 1
ATOM 709 N N . THR A 1 90 ? 20.240 -0.628 -7.956 1.00 60.56 90 THR A N 1
ATOM 710 C CA . THR A 1 90 ? 21.452 -0.132 -8.597 1.00 60.56 90 THR A CA 1
ATOM 711 C C . THR A 1 90 ? 22.312 0.528 -7.516 1.00 60.56 90 THR A C 1
ATOM 713 O O . THR A 1 90 ? 21.930 1.591 -7.022 1.00 60.56 90 THR A O 1
ATOM 716 N N . PRO A 1 91 ? 23.449 -0.053 -7.091 1.00 58.19 91 PRO A N 1
ATOM 717 C CA . PRO A 1 91 ? 24.380 0.702 -6.265 1.00 58.19 91 PRO A CA 1
ATOM 718 C C . PRO A 1 91 ? 24.754 1.983 -7.025 1.00 58.19 91 PRO A C 1
ATOM 720 O O . PRO A 1 91 ? 24.853 1.942 -8.257 1.00 58.19 91 PRO A O 1
ATOM 723 N N . PRO A 1 92 ? 24.931 3.132 -6.343 1.00 56.09 92 PRO A N 1
ATOM 724 C CA . PRO A 1 92 ? 25.485 4.299 -7.005 1.00 56.09 92 PRO A CA 1
ATOM 725 C C . PRO A 1 92 ? 26.807 3.849 -7.614 1.00 56.09 92 PRO A C 1
ATOM 727 O O . PRO A 1 92 ? 27.694 3.390 -6.896 1.00 56.09 92 PRO A O 1
ATOM 730 N N . GLN A 1 93 ? 26.893 3.907 -8.941 1.00 53.28 93 GLN A N 1
ATOM 731 C CA . GLN A 1 93 ? 28.130 3.684 -9.659 1.00 53.28 93 GLN A CA 1
ATOM 732 C C . GLN A 1 93 ? 29.093 4.732 -9.111 1.00 53.28 93 GLN A C 1
ATOM 734 O O . GLN A 1 93 ? 28.973 5.919 -9.424 1.00 53.28 93 GLN A O 1
ATOM 739 N N . GLN A 1 94 ? 29.954 4.319 -8.179 1.00 52.88 94 GLN A N 1
ATOM 740 C CA . GLN A 1 94 ? 31.047 5.141 -7.706 1.00 52.88 94 GLN A CA 1
ATOM 741 C C . GLN A 1 94 ? 31.848 5.430 -8.968 1.00 52.88 94 GLN A C 1
ATOM 743 O O . GLN A 1 94 ? 32.489 4.540 -9.517 1.00 52.88 94 GLN A O 1
ATOM 748 N N . LYS A 1 95 ? 31.702 6.645 -9.507 1.00 53.72 95 LYS A N 1
ATOM 749 C CA . LYS A 1 95 ? 32.630 7.159 -10.503 1.00 53.72 95 LYS A CA 1
ATOM 750 C C . LYS A 1 95 ? 33.986 7.085 -9.823 1.00 53.72 95 LYS A C 1
ATOM 752 O O . LYS A 1 95 ? 34.238 7.859 -8.904 1.00 53.72 95 LYS A O 1
ATOM 757 N N . GLU A 1 96 ? 34.796 6.109 -10.212 1.00 52.88 96 GLU A N 1
ATOM 758 C CA . GLU A 1 96 ? 36.208 6.087 -9.883 1.00 52.88 96 GLU A CA 1
ATOM 759 C C . GLU A 1 96 ? 36.782 7.401 -10.413 1.00 52.88 96 GLU A C 1
ATOM 761 O O . GLU A 1 96 ? 36.952 7.601 -11.615 1.00 52.88 96 GLU A O 1
ATOM 766 N N . THR A 1 97 ? 36.985 8.358 -9.514 1.00 53.75 97 THR A N 1
ATOM 767 C CA . THR A 1 97 ? 37.854 9.501 -9.748 1.00 53.75 97 THR A CA 1
ATOM 768 C C . THR A 1 97 ? 39.267 8.948 -9.838 1.00 53.75 97 THR A C 1
ATOM 770 O O . THR A 1 97 ? 39.975 8.861 -8.837 1.00 53.75 97 THR A O 1
ATOM 773 N N . HIS A 1 98 ? 39.651 8.516 -11.040 1.00 51.56 98 HIS A N 1
ATOM 774 C CA . HIS A 1 98 ? 41.050 8.339 -11.402 1.00 51.56 98 HIS A CA 1
ATOM 775 C C . HIS A 1 98 ? 41.671 9.735 -11.394 1.00 51.56 98 HIS A C 1
ATOM 777 O O . HIS A 1 98 ? 41.427 10.547 -12.284 1.00 51.56 98 HIS A O 1
ATOM 783 N N . HIS A 1 99 ? 42.378 10.036 -10.307 1.00 47.78 99 HIS A N 1
ATOM 784 C CA . HIS A 1 99 ? 43.297 11.160 -10.230 1.00 47.78 99 HIS A CA 1
ATOM 785 C C . HIS A 1 99 ? 44.374 10.978 -11.306 1.00 47.78 99 HIS A C 1
ATOM 787 O O . HIS A 1 99 ? 45.009 9.924 -11.360 1.00 47.78 99 HIS A O 1
ATOM 793 N N . ALA A 1 100 ? 44.566 12.006 -12.129 1.00 60.31 100 ALA A N 1
ATOM 794 C CA . ALA A 1 100 ? 45.733 12.197 -12.981 1.00 60.31 100 ALA A CA 1
ATOM 795 C C . ALA A 1 100 ? 46.268 13.609 -12.739 1.00 60.31 100 ALA A C 1
ATOM 797 O O . ALA A 1 100 ? 45.422 14.523 -12.580 1.00 60.31 100 ALA A O 1
#

Mean predicted aligned error: 8.85 Å